Protein AF-A0A397JMV5-F1 (afdb_monomer_lite)

InterPro domains:
  IPR036008 Aconitase, iron-sulfur domain [SSF53732] (12-90)
  IPR050926 Aconitase/IPM Isomerase [PTHR43160] (11-91)

pLDDT: mean 72.92, std 14.6, range [30.92, 90.12]

Radius of gyration: 19.86 Å; chains: 1; bounding box: 43×35×52 Å

Foldseek 3Di:
DFQWDDPPPPDPDTDGFDDVVVLVVQVPDPPDDNVVSVVCPCDDDPDPPDDDPDGDDDDPVPDADWDADDPHRPDTDGPVCVVVVVVVVVVVPD

Secondary structure (DSSP, 8-state):
------TTSS-S-------HHHHHHHHHSTTS-GGGTGGGGGPPPPPTT---S------TTTPPPEEE-SS-TT-EEEHHHHHHHHHHHHTT--

Structure (mmCIF, N/CA/C/O backbone):
data_AF-A0A397JMV5-F1
#
_entry.id   AF-A0A397JMV5-F1
#
loop_
_atom_site.group_PDB
_atom_site.id
_atom_site.type_symbol
_atom_site.label_atom_id
_atom_site.label_alt_id
_atom_site.label_comp_id
_atom_site.label_asym_id
_atom_site.label_entity_id
_atom_site.label_seq_id
_atom_site.pdbx_PDB_ins_code
_atom_site.Cartn_x
_atom_site.Cartn_y
_atom_site.Cartn_z
_atom_site.occupancy
_atom_site.B_iso_or_equiv
_atom_site.auth_seq_id
_atom_site.auth_comp_id
_atom_site.auth_asym_id
_atom_site.auth_atom_id
_atom_site.pdbx_PDB_model_num
ATOM 1 N N . MET A 1 1 ? -0.595 -4.837 -12.600 1.00 30.92 1 MET A N 1
ATOM 2 C CA . MET A 1 1 ? -0.047 -5.910 -11.750 1.00 30.92 1 MET A CA 1
ATOM 3 C C . MET A 1 1 ? 1.127 -5.343 -10.966 1.00 30.92 1 MET A C 1
ATOM 5 O O . MET A 1 1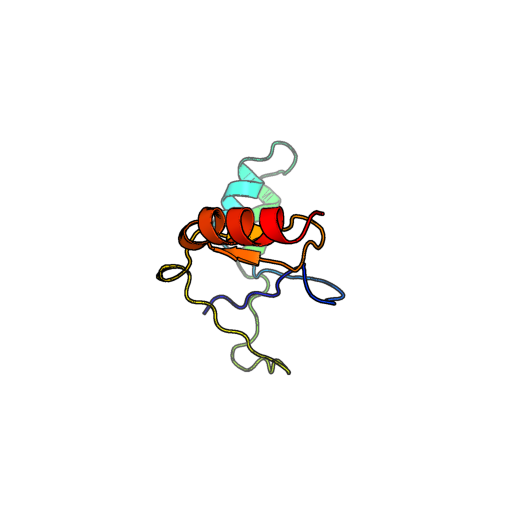 ? 2.249 -5.336 -11.457 1.00 30.92 1 MET A O 1
ATOM 9 N N . LEU A 1 2 ? 0.840 -4.736 -9.815 1.00 35.03 2 LEU A N 1
ATOM 10 C CA . LEU A 1 2 ? 1.864 -4.310 -8.865 1.00 35.03 2 LEU A CA 1
ATOM 11 C C . LEU A 1 2 ? 1.954 -5.432 -7.829 1.00 35.03 2 LEU A C 1
ATOM 13 O O . LEU A 1 2 ? 0.992 -5.663 -7.104 1.00 35.03 2 LEU A O 1
ATOM 17 N N . LEU A 1 3 ? 3.064 -6.165 -7.814 1.00 38.03 3 LEU A N 1
ATOM 18 C CA . LEU A 1 3 ? 3.338 -7.135 -6.761 1.00 38.03 3 LEU A CA 1
ATOM 19 C C . LEU A 1 3 ? 3.781 -6.342 -5.526 1.00 38.03 3 LEU A C 1
ATOM 21 O O . LEU A 1 3 ? 4.819 -5.682 -5.559 1.00 38.03 3 LEU A O 1
ATOM 25 N N . PHE A 1 4 ? 2.966 -6.349 -4.474 1.00 42.16 4 PHE A N 1
ATOM 26 C CA . PHE A 1 4 ? 3.291 -5.725 -3.194 1.00 42.16 4 PHE A CA 1
ATOM 27 C C . PHE A 1 4 ? 3.869 -6.784 -2.252 1.00 42.16 4 PHE A C 1
ATOM 29 O O . PHE A 1 4 ? 3.185 -7.746 -1.915 1.00 42.16 4 PHE A O 1
ATOM 36 N N . VAL A 1 5 ? 5.099 -6.584 -1.776 1.00 40.41 5 VAL A N 1
ATOM 37 C CA . VAL A 1 5 ? 5.601 -7.266 -0.574 1.00 40.41 5 VAL A CA 1
ATOM 38 C C . VAL A 1 5 ? 5.502 -6.260 0.570 1.00 40.41 5 VAL A C 1
ATOM 40 O O . VAL A 1 5 ? 6.228 -5.269 0.601 1.00 40.41 5 VAL A O 1
ATOM 43 N N . ILE A 1 6 ? 4.541 -6.449 1.472 1.00 42.78 6 ILE A N 1
ATOM 44 C CA . ILE A 1 6 ? 4.238 -5.501 2.555 1.00 42.78 6 ILE A CA 1
ATOM 45 C C . ILE A 1 6 ? 5.186 -5.739 3.739 1.00 42.78 6 ILE A C 1
ATOM 47 O O . ILE A 1 6 ? 5.231 -6.828 4.300 1.00 42.78 6 ILE A O 1
ATOM 51 N N . THR A 1 7 ? 5.901 -4.695 4.162 1.00 43.81 7 THR A N 1
ATOM 52 C CA . THR A 1 7 ? 6.948 -4.685 5.208 1.00 43.81 7 THR A CA 1
ATOM 53 C C . THR A 1 7 ? 6.431 -4.843 6.652 1.00 43.81 7 THR A C 1
ATOM 55 O O . THR A 1 7 ? 7.069 -4.369 7.586 1.00 43.81 7 THR A O 1
ATOM 58 N N . VAL A 1 8 ? 5.276 -5.472 6.884 1.00 50.66 8 VAL A N 1
ATOM 59 C CA . VAL A 1 8 ? 4.669 -5.525 8.236 1.00 50.66 8 VAL A CA 1
ATOM 60 C C . VAL A 1 8 ? 4.407 -6.944 8.742 1.00 50.66 8 VAL A C 1
ATOM 62 O O . VAL A 1 8 ? 4.298 -7.154 9.946 1.00 50.66 8 VAL A O 1
ATOM 65 N N . THR A 1 9 ? 4.414 -7.954 7.874 1.00 53.16 9 THR A N 1
ATOM 66 C CA . THR A 1 9 ? 4.140 -9.340 8.276 1.00 53.16 9 THR A CA 1
ATOM 67 C C . THR A 1 9 ? 5.332 -10.234 7.961 1.00 53.16 9 THR A C 1
ATOM 69 O O . THR A 1 9 ? 5.459 -10.687 6.833 1.00 53.16 9 THR A O 1
ATOM 72 N N . PHE A 1 10 ? 6.213 -10.475 8.940 1.00 57.56 10 PHE A N 1
ATOM 73 C CA . PHE A 1 10 ? 7.227 -11.549 8.919 1.00 57.56 10 PHE A CA 1
ATOM 74 C C . PHE A 1 10 ? 7.949 -11.774 7.566 1.00 57.56 10 PHE A C 1
ATOM 76 O O . PHE A 1 10 ? 8.175 -12.906 7.145 1.00 57.56 10 PHE A O 1
ATOM 83 N N . THR A 1 11 ? 8.337 -10.697 6.877 1.00 66.12 11 THR A N 1
ATOM 84 C CA . THR A 1 11 ? 9.151 -10.769 5.651 1.00 66.12 11 THR A CA 1
ATOM 85 C C . THR A 1 11 ? 10.606 -10.464 5.996 1.00 66.12 11 THR A C 1
ATOM 87 O O . THR A 1 11 ? 10.868 -9.544 6.772 1.00 66.12 11 THR A O 1
ATOM 90 N N . THR A 1 12 ? 11.557 -11.180 5.395 1.00 78.75 12 THR A N 1
ATOM 91 C CA . THR A 1 12 ? 12.993 -10.895 5.558 1.00 78.75 12 THR A CA 1
ATOM 92 C C . THR A 1 12 ? 13.417 -9.614 4.839 1.00 78.75 12 THR A C 1
ATOM 94 O O . THR A 1 12 ? 14.297 -8.903 5.318 1.00 78.75 12 THR A O 1
ATOM 97 N N . THR A 1 13 ? 12.796 -9.305 3.699 1.00 79.31 13 THR A N 1
ATOM 98 C CA . THR A 1 13 ? 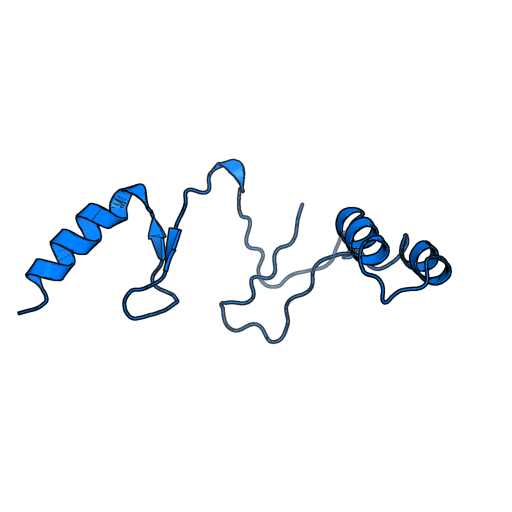13.008 -8.072 2.942 1.00 79.31 13 THR A CA 1
ATOM 99 C C . THR A 1 13 ? 11.819 -7.796 2.024 1.00 79.31 13 THR A C 1
ATOM 101 O O . THR A 1 13 ? 11.151 -8.723 1.566 1.00 79.31 13 THR A O 1
ATOM 104 N N . SER A 1 14 ? 11.584 -6.521 1.722 1.00 78.94 14 SER A N 1
ATOM 105 C CA . SER A 1 14 ? 10.586 -6.078 0.750 1.00 78.94 14 SER A CA 1
ATOM 106 C C . SER A 1 14 ? 11.290 -5.376 -0.404 1.00 78.94 14 SER A C 1
ATOM 108 O O . SER A 1 14 ? 12.179 -4.549 -0.192 1.00 78.94 14 SER A O 1
ATOM 110 N N . LEU A 1 15 ? 10.900 -5.723 -1.629 1.00 82.25 15 LEU A N 1
ATOM 111 C CA . LEU A 1 15 ? 11.449 -5.156 -2.853 1.00 82.25 15 LEU A CA 1
ATOM 112 C C . LEU A 1 15 ? 10.315 -4.643 -3.733 1.00 82.25 15 LEU A C 1
ATOM 114 O O . LEU A 1 15 ? 9.291 -5.304 -3.901 1.00 82.25 15 LEU A O 1
ATOM 118 N N . PHE A 1 16 ? 10.544 -3.478 -4.332 1.00 83.06 16 PHE A N 1
ATOM 119 C CA . PHE A 1 16 ? 9.665 -2.892 -5.334 1.00 83.06 16 PHE A CA 1
ATOM 120 C C . PHE A 1 16 ? 10.397 -2.862 -6.680 1.00 83.06 16 PHE A C 1
ATOM 122 O O . PHE A 1 16 ? 11.578 -2.501 -6.712 1.00 83.06 16 PHE A O 1
ATOM 129 N N . PRO A 1 17 ? 9.733 -3.235 -7.791 1.00 81.81 17 PRO A N 1
ATOM 130 C CA . PRO A 1 17 ? 10.334 -3.126 -9.113 1.00 81.81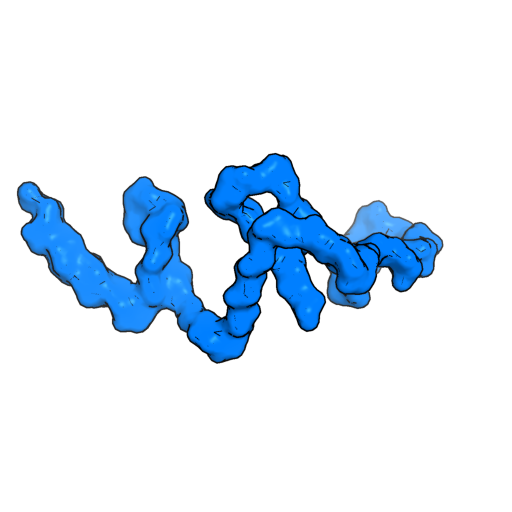 17 PRO A CA 1
ATOM 131 C C . PRO A 1 17 ? 10.649 -1.662 -9.422 1.00 81.81 17 PRO A C 1
ATOM 133 O O . PRO A 1 17 ? 9.933 -0.754 -8.989 1.00 81.81 17 PRO A O 1
ATOM 136 N N . PHE A 1 18 ? 11.706 -1.428 -10.195 1.00 80.62 18 PHE A N 1
ATOM 137 C CA . PHE A 1 18 ? 12.091 -0.071 -10.562 1.00 80.62 18 PHE A CA 1
ATOM 138 C C . PHE A 1 18 ? 11.002 0.586 -11.424 1.00 80.62 18 PHE A C 1
ATOM 140 O O . PHE A 1 18 ? 10.523 0.002 -12.398 1.00 80.62 18 PHE A O 1
ATOM 147 N N . THR A 1 19 ? 10.600 1.810 -11.070 1.00 81.94 19 THR A N 1
ATOM 148 C CA . THR A 1 19 ? 9.570 2.574 -11.794 1.00 81.94 19 THR A CA 1
ATOM 149 C C . THR A 1 19 ? 10.079 3.959 -12.208 1.00 81.94 19 THR A C 1
ATOM 151 O O . THR A 1 19 ? 10.975 4.504 -11.558 1.00 81.94 19 THR A O 1
ATOM 154 N N . PRO A 1 20 ? 9.485 4.596 -13.239 1.00 82.81 20 PRO A N 1
ATOM 155 C CA . PRO A 1 20 ? 9.837 5.967 -13.622 1.00 82.81 20 PRO A CA 1
ATOM 156 C C . PRO A 1 20 ? 9.712 6.986 -12.477 1.00 82.81 20 PRO A C 1
ATOM 158 O O . PRO A 1 20 ? 10.483 7.938 -12.412 1.00 82.81 20 PRO A O 1
ATOM 161 N N . SER A 1 21 ? 8.797 6.770 -11.526 1.00 83.56 21 SER A N 1
ATOM 162 C CA . SER A 1 21 ? 8.672 7.618 -10.333 1.00 83.56 21 SER A CA 1
ATOM 163 C C . SER A 1 21 ? 9.921 7.569 -9.448 1.00 83.56 21 SER A C 1
ATOM 165 O O . SER A 1 21 ? 10.336 8.600 -8.923 1.00 83.56 21 SER A O 1
ATOM 167 N N . MET A 1 22 ? 10.568 6.402 -9.331 1.00 83.75 22 MET A N 1
ATOM 168 C CA . MET A 1 22 ? 11.847 6.269 -8.622 1.00 83.75 22 MET A CA 1
ATOM 169 C C . MET A 1 22 ? 12.966 7.008 -9.361 1.00 83.75 22 MET A C 1
ATOM 171 O O . MET A 1 22 ? 13.772 7.675 -8.724 1.00 83.75 22 MET A O 1
ATOM 175 N N . HIS A 1 23 ? 12.985 6.969 -10.697 1.00 80.44 23 HIS A N 1
ATOM 176 C CA . HIS A 1 23 ? 13.921 7.757 -11.507 1.00 80.44 23 HIS A CA 1
ATOM 177 C C . HIS A 1 23 ? 13.769 9.268 -11.253 1.00 80.44 23 HIS A C 1
ATOM 179 O O . HIS A 1 23 ? 14.758 9.955 -10.995 1.00 80.44 23 HIS A O 1
ATOM 185 N N . SER A 1 24 ? 12.536 9.789 -11.265 1.00 83.50 24 SER A N 1
ATOM 186 C CA . SER A 1 24 ? 12.259 11.195 -10.934 1.00 83.50 24 SER A CA 1
ATOM 187 C C . SER A 1 24 ? 12.699 11.559 -9.513 1.00 83.50 24 SER A C 1
ATOM 189 O O . SER A 1 24 ? 13.306 12.611 -9.316 1.00 83.50 24 SER A O 1
ATOM 191 N N . TYR A 1 25 ? 12.455 10.679 -8.536 1.00 85.19 25 TYR A N 1
ATOM 192 C CA . TYR A 1 25 ? 12.910 10.866 -7.156 1.00 85.19 25 TYR A CA 1
ATOM 193 C C . TYR A 1 25 ? 14.444 10.944 -7.058 1.00 85.19 25 TYR A C 1
ATOM 195 O O . TYR A 1 25 ? 14.982 11.856 -6.423 1.00 85.19 25 TYR A O 1
ATOM 203 N N . LEU A 1 26 ? 15.159 10.046 -7.743 1.00 81.81 26 LEU A N 1
ATOM 204 C CA . LEU A 1 26 ? 16.626 10.013 -7.749 1.00 81.81 26 LEU A CA 1
ATOM 205 C C . LEU A 1 26 ? 17.235 11.284 -8.359 1.00 81.81 26 LEU A C 1
ATOM 207 O O . LEU A 1 26 ? 18.192 11.807 -7.800 1.00 81.81 26 LEU A O 1
ATOM 211 N N . ILE A 1 27 ? 16.657 11.819 -9.442 1.00 81.50 27 ILE A N 1
ATOM 212 C CA . ILE A 1 27 ? 17.095 13.096 -10.041 1.00 81.50 27 ILE A CA 1
ATOM 213 C C . ILE A 1 27 ? 16.852 14.275 -9.094 1.00 81.50 27 ILE A C 1
ATOM 215 O O . ILE A 1 27 ? 17.665 15.193 -9.030 1.00 81.50 27 ILE A O 1
ATOM 219 N N . SER A 1 28 ? 15.735 14.266 -8.362 1.00 83.06 28 SER A N 1
ATOM 220 C CA . SER A 1 28 ? 15.399 15.352 -7.431 1.00 83.06 28 SER A CA 1
ATOM 221 C C . SER A 1 28 ? 16.275 15.383 -6.173 1.00 83.06 28 SER A C 1
ATOM 223 O O . SER A 1 28 ? 16.289 16.385 -5.459 1.00 83.06 28 SER A O 1
ATOM 225 N N . THR A 1 29 ? 17.014 14.304 -5.895 1.00 81.88 29 THR A N 1
ATOM 226 C CA . THR A 1 29 ? 17.857 14.192 -4.705 1.00 81.88 29 THR A CA 1
ATOM 227 C C . THR A 1 29 ? 19.285 14.658 -5.033 1.00 81.88 29 THR A C 1
ATOM 229 O O . THR A 1 29 ? 19.918 14.092 -5.923 1.00 81.88 29 THR A O 1
ATOM 232 N N . PRO A 1 30 ? 19.856 15.634 -4.302 1.00 69.00 30 PRO A N 1
ATOM 233 C CA . PRO A 1 30 ? 21.113 16.308 -4.665 1.00 69.00 30 PRO A CA 1
ATOM 234 C C . PRO A 1 30 ? 22.379 15.431 -4.607 1.00 69.00 30 PRO A C 1
ATOM 236 O O . PRO A 1 30 ? 23.473 15.911 -4.891 1.00 69.00 30 PRO A O 1
ATOM 239 N N . CYS A 1 31 ? 22.259 14.158 -4.229 1.00 66.38 31 CYS A N 1
ATOM 240 C CA . CYS A 1 31 ? 23.387 13.258 -3.988 1.00 66.38 31 CYS A CA 1
ATOM 241 C C . CYS A 1 31 ? 23.758 12.370 -5.190 1.00 66.38 31 CYS A C 1
ATOM 243 O O . CYS A 1 31 ? 24.712 11.602 -5.086 1.00 66.38 31 CYS A O 1
ATOM 245 N N . LEU A 1 32 ? 23.030 12.435 -6.311 1.00 62.09 32 LEU A N 1
ATOM 246 C CA . LEU A 1 32 ? 23.223 11.536 -7.455 1.00 62.09 32 LEU A CA 1
ATOM 247 C C . LEU A 1 32 ? 23.572 12.301 -8.733 1.00 62.09 32 LEU A C 1
ATOM 249 O O . LEU A 1 32 ? 22.849 13.196 -9.163 1.00 62.09 32 LEU A O 1
ATOM 253 N N . SER A 1 33 ? 24.675 11.912 -9.379 1.00 65.50 33 SER A N 1
ATOM 254 C CA . SER A 1 33 ? 25.024 12.429 -10.702 1.00 65.50 33 SER A CA 1
ATOM 255 C C . SER A 1 33 ? 24.062 11.860 -11.762 1.00 65.50 33 SER A C 1
ATOM 257 O O . SER A 1 33 ? 23.930 10.634 -11.852 1.00 65.50 33 SER A O 1
ATOM 259 N N . PRO A 1 34 ? 23.446 12.695 -12.618 1.00 62.81 34 PRO A N 1
ATOM 260 C CA . PRO A 1 34 ? 22.413 12.266 -13.568 1.00 62.81 34 PRO A CA 1
ATOM 261 C C . PRO A 1 34 ? 22.893 11.252 -14.622 1.00 62.81 34 PRO A C 1
ATOM 263 O O . PRO A 1 34 ? 22.077 10.561 -15.227 1.00 62.81 34 PRO A O 1
ATOM 266 N N . SER A 1 35 ? 24.205 11.112 -14.825 1.00 62.56 35 SER A N 1
ATOM 267 C CA . SER A 1 35 ? 24.804 10.194 -15.802 1.00 62.56 35 SER A CA 1
ATOM 268 C C . SER A 1 35 ? 24.640 8.707 -15.463 1.00 62.56 35 SER A C 1
ATOM 270 O O . SER A 1 35 ? 24.606 7.888 -16.375 1.00 62.56 35 SER A O 1
ATOM 272 N N . GLY A 1 36 ? 24.516 8.340 -14.182 1.00 60.59 36 GLY A N 1
ATOM 273 C CA . GLY A 1 36 ? 24.366 6.939 -13.759 1.00 60.59 36 GLY A CA 1
ATOM 274 C C . GLY A 1 36 ? 22.930 6.414 -13.827 1.00 60.59 36 GLY A C 1
ATOM 275 O O . GLY A 1 36 ? 22.711 5.208 -13.818 1.00 60.59 36 GLY A O 1
ATOM 276 N N . ILE A 1 37 ? 21.944 7.311 -13.907 1.00 62.19 37 ILE A N 1
ATOM 277 C CA . ILE A 1 37 ? 20.523 6.981 -13.748 1.00 62.19 37 ILE A CA 1
ATOM 278 C C . ILE A 1 37 ? 19.934 6.363 -15.035 1.00 62.19 37 ILE A C 1
ATOM 280 O O . ILE A 1 37 ? 19.091 5.468 -14.959 1.00 62.19 37 ILE A O 1
ATOM 284 N N . SER A 1 38 ? 20.413 6.767 -16.219 1.00 59.66 38 SER A N 1
ATOM 285 C CA . SER A 1 38 ? 19.927 6.258 -17.517 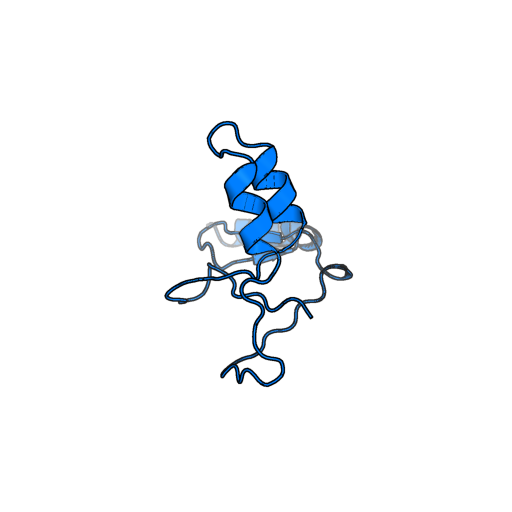1.00 59.66 38 SER A CA 1
ATOM 286 C C . SER A 1 38 ? 20.201 4.763 -17.732 1.00 59.66 38 SER A C 1
ATOM 288 O O . SER A 1 38 ? 19.448 4.087 -18.440 1.00 59.66 38 SER A O 1
ATOM 290 N N . LEU A 1 39 ? 21.234 4.229 -17.070 1.00 59.41 39 LEU A N 1
ATOM 291 C CA . LEU A 1 39 ? 21.608 2.817 -17.122 1.00 59.41 39 LEU A CA 1
ATOM 292 C C . LEU A 1 39 ? 20.540 1.915 -16.491 1.00 59.41 39 LEU A C 1
ATOM 294 O O . LEU A 1 39 ? 20.393 0.773 -16.911 1.00 59.41 39 LEU A O 1
ATOM 298 N N . TYR A 1 40 ? 19.743 2.430 -15.550 1.00 59.81 40 TYR A N 1
ATOM 299 C CA . TYR A 1 40 ? 18.752 1.649 -14.803 1.00 59.81 40 TYR A CA 1
ATOM 300 C C . TYR A 1 40 ? 17.408 1.464 -15.520 1.00 59.81 40 TYR A C 1
ATOM 302 O O . TYR A 1 40 ? 16.557 0.734 -15.020 1.00 59.81 40 TYR A O 1
ATOM 310 N N . SER A 1 41 ? 17.205 2.061 -16.703 1.00 56.81 41 SER A N 1
ATOM 311 C CA . SER A 1 41 ? 15.920 1.965 -17.424 1.00 56.81 41 SER A CA 1
ATOM 312 C C . SER A 1 41 ? 15.537 0.537 -17.850 1.00 56.81 41 SER A C 1
ATOM 314 O O . SER A 1 41 ? 14.371 0.280 -18.137 1.00 56.81 41 SER A O 1
ATOM 316 N N . SER A 1 42 ? 16.500 -0.392 -17.851 1.00 61.31 42 SER A N 1
ATOM 317 C CA . SER A 1 42 ? 16.327 -1.808 -18.206 1.00 61.31 42 SER A CA 1
ATOM 318 C C . SER A 1 42 ? 16.368 -2.782 -17.012 1.00 61.31 42 SER A C 1
ATOM 320 O O . SER A 1 42 ? 16.250 -3.988 -17.214 1.00 61.31 42 SER A O 1
ATOM 322 N N . TYR A 1 43 ? 16.511 -2.293 -15.773 1.00 63.44 43 TYR A N 1
ATOM 323 C CA . TYR A 1 43 ? 16.743 -3.116 -14.574 1.00 63.44 43 TYR A CA 1
ATOM 324 C C . TYR A 1 43 ? 15.492 -3.288 -13.687 1.00 63.44 43 TYR A C 1
ATOM 326 O O . TYR A 1 43 ? 14.518 -2.545 -13.792 1.00 63.44 43 TYR A O 1
ATOM 334 N N . PRO A 1 44 ? 15.555 -4.239 -12.741 1.00 60.56 44 PRO A N 1
ATOM 335 C CA . PRO A 1 44 ? 14.911 -5.541 -12.815 1.00 60.56 44 PRO A CA 1
ATOM 336 C C . PRO A 1 44 ? 13.387 -5.454 -12.634 1.00 60.56 44 PRO A C 1
ATOM 338 O O . PRO A 1 44 ? 12.868 -4.933 -11.642 1.00 60.56 44 PRO A O 1
ATOM 341 N N . LYS A 1 45 ? 12.662 -6.039 -13.583 1.00 64.75 45 LYS A N 1
ATOM 342 C CA . LYS A 1 45 ? 11.250 -6.383 -13.422 1.00 64.75 45 LYS A CA 1
ATOM 343 C C . LYS A 1 45 ? 11.180 -7.865 -13.061 1.00 64.75 45 LYS A C 1
ATOM 345 O O . LYS A 1 45 ? 12.018 -8.630 -13.524 1.00 64.75 45 LYS A O 1
ATOM 350 N N . ALA A 1 46 ? 10.210 -8.260 -12.241 1.00 70.00 46 ALA A N 1
ATOM 351 C CA . ALA A 1 46 ? 9.947 -9.679 -12.028 1.00 70.00 46 ALA A CA 1
ATOM 352 C C . ALA A 1 46 ? 9.691 -10.363 -13.382 1.00 70.00 46 ALA A C 1
ATOM 354 O O . ALA A 1 46 ? 9.003 -9.788 -14.237 1.00 70.00 46 ALA A O 1
ATOM 355 N N . ASP A 1 47 ? 10.249 -11.560 -13.565 1.00 76.44 47 ASP A N 1
ATOM 356 C CA . ASP A 1 47 ? 9.978 -12.378 -14.744 1.00 76.44 47 ASP A CA 1
ATOM 357 C C . ASP A 1 47 ? 8.474 -12.641 -14.860 1.00 76.44 47 ASP A C 1
ATOM 359 O O . ASP A 1 47 ? 7.769 -12.749 -13.853 1.00 76.44 47 ASP A O 1
ATOM 363 N N . ALA A 1 48 ? 7.975 -12.749 -16.093 1.00 70.88 48 ALA A N 1
ATOM 364 C CA . ALA A 1 48 ? 6.545 -12.935 -16.345 1.00 70.88 48 ALA A CA 1
ATOM 365 C C . ALA A 1 48 ? 5.976 -14.195 -15.661 1.00 70.88 48 ALA A C 1
ATOM 367 O O . ALA A 1 48 ? 4.826 -14.177 -15.232 1.00 70.88 48 ALA A O 1
ATOM 368 N N . ASP A 1 49 ? 6.804 -15.233 -15.500 1.00 69.88 49 ASP A N 1
ATOM 369 C CA . ASP A 1 49 ? 6.445 -16.524 -14.898 1.00 69.88 49 ASP A CA 1
ATOM 370 C C . ASP A 1 49 ? 7.048 -16.726 -13.496 1.00 69.88 49 ASP A C 1
ATOM 372 O O . ASP A 1 49 ? 7.182 -17.860 -13.021 1.00 69.88 49 ASP A O 1
ATOM 376 N N . ALA A 1 50 ? 7.451 -15.643 -12.823 1.00 75.12 50 ALA A N 1
ATOM 377 C CA . ALA A 1 50 ? 7.974 -15.726 -11.466 1.00 75.12 50 ALA A CA 1
ATOM 378 C C . ALA A 1 50 ? 6.913 -16.327 -10.527 1.00 75.12 50 ALA A C 1
ATOM 380 O O . ALA A 1 50 ? 5.851 -15.747 -10.295 1.00 75.12 50 ALA A O 1
ATOM 381 N N . LYS A 1 51 ? 7.202 -17.513 -9.985 1.00 75.25 51 LYS A N 1
ATOM 382 C CA . LYS A 1 51 ? 6.310 -18.204 -9.052 1.00 75.25 51 LYS A CA 1
ATOM 383 C C . LYS A 1 51 ? 6.485 -17.621 -7.655 1.00 75.25 51 LYS A C 1
ATOM 385 O O . LYS A 1 51 ? 7.553 -17.745 -7.065 1.00 75.25 51 LYS A O 1
ATOM 390 N N . CYS A 1 52 ? 5.428 -17.013 -7.128 1.00 77.75 52 CYS A N 1
ATOM 391 C CA . CYS A 1 52 ? 5.334 -16.647 -5.720 1.00 77.75 52 CYS A CA 1
ATOM 392 C C . CYS A 1 52 ? 4.589 -17.749 -4.962 1.00 77.75 52 CYS A C 1
ATOM 394 O O . CYS A 1 52 ? 3.542 -18.201 -5.422 1.00 77.75 52 CYS A O 1
ATOM 396 N N . ASP A 1 53 ? 5.095 -18.146 -3.793 1.00 82.88 53 ASP A N 1
ATOM 397 C CA . ASP A 1 53 ? 4.431 -19.137 -2.933 1.00 82.88 53 ASP A CA 1
ATOM 398 C C . ASP A 1 53 ? 3.063 -18.645 -2.438 1.00 82.88 53 ASP A C 1
ATOM 400 O O . ASP A 1 53 ? 2.118 -19.420 -2.297 1.00 82.88 53 ASP A O 1
ATOM 404 N N . GLN A 1 54 ? 2.949 -17.335 -2.213 1.00 78.94 54 GLN A N 1
ATOM 405 C CA . GLN A 1 54 ? 1.711 -16.665 -1.848 1.00 78.94 54 GLN A CA 1
ATOM 406 C C . GLN A 1 54 ? 1.558 -15.378 -2.660 1.00 78.94 54 GLN A C 1
ATOM 408 O O . GLN A 1 54 ? 2.474 -14.557 -2.724 1.00 78.94 54 GLN A O 1
ATOM 413 N N . VAL A 1 55 ? 0.380 -15.193 -3.255 1.00 81.62 55 VAL A N 1
ATOM 414 C CA . VAL A 1 55 ? 0.001 -13.963 -3.957 1.00 81.62 55 VAL A CA 1
ATOM 415 C C . VAL A 1 55 ? -1.139 -13.311 -3.189 1.00 81.62 55 VAL A C 1
ATOM 417 O O . VAL A 1 55 ? -2.165 -13.940 -2.936 1.00 81.62 55 VAL A O 1
ATOM 420 N N . ILE A 1 56 ? -0.943 -12.052 -2.804 1.00 82.44 56 ILE A N 1
ATOM 421 C CA . ILE A 1 56 ? -1.957 -11.219 -2.158 1.00 82.44 56 ILE A CA 1
ATOM 422 C C . ILE A 1 56 ? -2.273 -10.081 -3.128 1.00 82.44 56 ILE A C 1
ATOM 424 O O . ILE A 1 56 ? -1.378 -9.324 -3.505 1.00 82.44 56 ILE A O 1
ATOM 428 N N . GLU A 1 57 ? -3.532 -9.973 -3.544 1.00 84.06 57 GLU A N 1
ATOM 429 C CA . GLU A 1 57 ? -4.004 -8.913 -4.435 1.00 84.06 57 GLU A CA 1
ATOM 430 C C . GLU A 1 57 ? -4.802 -7.879 -3.641 1.00 84.06 57 GLU A C 1
ATOM 432 O O . GLU A 1 57 ? -5.662 -8.223 -2.831 1.00 84.06 57 GLU A O 1
ATOM 437 N N . ILE A 1 58 ? -4.479 -6.603 -3.849 1.00 83.44 58 ILE A N 1
ATOM 438 C CA . ILE A 1 58 ? -5.075 -5.486 -3.118 1.00 83.44 58 ILE A CA 1
ATOM 439 C C . ILE A 1 58 ? -5.534 -4.432 -4.121 1.00 83.44 58 ILE A C 1
ATOM 441 O O . ILE A 1 58 ? -4.730 -3.878 -4.875 1.00 83.44 58 ILE A O 1
ATOM 445 N N . THR A 1 59 ? -6.825 -4.111 -4.088 1.00 88.38 59 THR A N 1
ATOM 446 C CA . THR A 1 59 ? -7.428 -3.080 -4.937 1.00 88.38 59 THR A CA 1
ATOM 447 C C . THR A 1 59 ? -7.336 -1.716 -4.266 1.00 88.38 59 THR A C 1
ATOM 449 O O . THR A 1 59 ? -8.107 -1.402 -3.364 1.00 88.38 59 THR A O 1
ATOM 452 N N . LEU A 1 60 ? -6.425 -0.859 -4.737 1.00 86.56 60 LEU A N 1
ATOM 453 C CA . LEU A 1 60 ? -6.186 0.462 -4.131 1.00 86.56 60 LEU A CA 1
ATOM 454 C C . LEU A 1 60 ? -7.406 1.400 -4.158 1.00 86.56 60 LEU A C 1
ATOM 456 O O . LEU A 1 60 ? -7.492 2.303 -3.334 1.00 86.56 60 LEU A O 1
ATOM 460 N N . SER A 1 61 ? -8.345 1.199 -5.084 1.00 89.25 61 SER A N 1
ATOM 461 C CA . SER A 1 61 ? -9.556 2.023 -5.207 1.00 89.25 61 SER A CA 1
ATOM 462 C C . SER A 1 61 ? -10.625 1.719 -4.157 1.00 89.25 61 SER A C 1
ATOM 464 O O . SER A 1 61 ? -11.490 2.555 -3.918 1.00 89.25 61 SER A O 1
ATOM 466 N N . GLU A 1 62 ? -10.579 0.538 -3.544 1.00 87.56 62 GLU A N 1
ATOM 467 C CA . GLU A 1 62 ? -11.546 0.095 -2.532 1.00 87.56 62 GLU A CA 1
ATOM 468 C C . GLU A 1 62 ? -11.028 0.318 -1.105 1.00 87.56 62 GLU A C 1
ATOM 470 O O . GLU A 1 62 ? -11.760 0.115 -0.136 1.00 87.56 62 GLU A O 1
ATOM 475 N N . LEU A 1 63 ? -9.766 0.739 -0.957 1.00 87.50 63 LEU A N 1
ATOM 476 C CA . LEU A 1 63 ? -9.186 1.020 0.347 1.00 87.50 63 LEU A CA 1
ATOM 477 C C . LEU A 1 63 ? -9.826 2.255 0.983 1.00 87.50 63 LEU A C 1
ATOM 479 O O . LEU A 1 63 ? -9.789 3.360 0.442 1.00 87.50 63 LEU A O 1
ATOM 483 N N . GLU A 1 64 ? -10.332 2.073 2.199 1.00 88.81 64 GLU A N 1
ATOM 484 C CA . GLU A 1 64 ? -10.602 3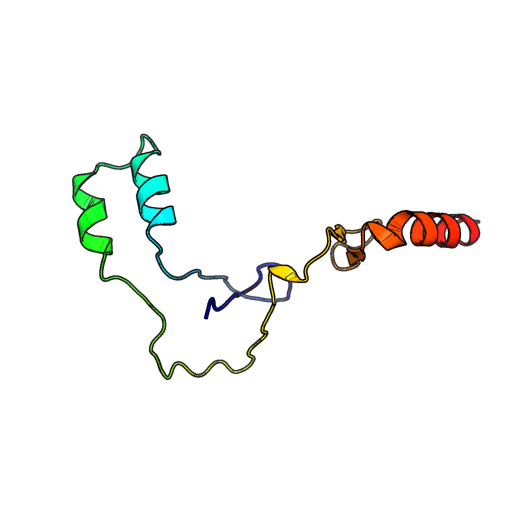.174 3.116 1.00 88.81 64 GLU A CA 1
ATOM 485 C C . GLU A 1 64 ? -9.377 3.481 3.988 1.00 88.81 64 GLU A C 1
ATOM 487 O O . GLU A 1 64 ? -8.413 2.720 4.045 1.00 88.81 64 GLU A O 1
ATOM 492 N N . HIS A 1 65 ? -9.399 4.620 4.678 1.00 87.94 65 HIS A N 1
ATOM 493 C CA . HIS A 1 65 ? -8.340 4.969 5.620 1.00 87.94 65 HIS A CA 1
ATOM 494 C C . HIS A 1 65 ? -8.408 4.048 6.845 1.00 87.94 65 HIS A C 1
ATOM 496 O O . HIS A 1 65 ? -9.479 3.885 7.431 1.00 87.94 65 HIS A O 1
ATOM 502 N N . TYR A 1 66 ? -7.271 3.494 7.264 1.00 88.62 66 TYR A N 1
ATOM 503 C CA . TYR A 1 66 ? -7.155 2.659 8.462 1.00 88.62 66 TYR A CA 1
ATOM 504 C C . TYR A 1 66 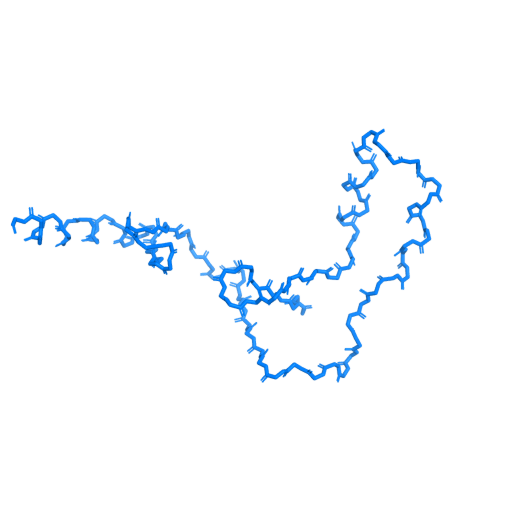? -6.311 3.349 9.534 1.00 88.62 66 TYR A C 1
ATOM 506 O O . TYR A 1 66 ? -5.333 4.033 9.237 1.00 88.62 66 TYR A O 1
ATOM 514 N N . ILE A 1 67 ? -6.696 3.151 10.793 1.00 87.06 67 ILE A N 1
ATOM 515 C CA . ILE A 1 67 ? -5.933 3.544 11.976 1.00 87.06 67 ILE A CA 1
ATOM 516 C C . ILE A 1 67 ? -5.390 2.271 12.623 1.00 87.06 67 ILE A C 1
ATOM 518 O O . ILE A 1 67 ? -6.154 1.352 12.923 1.00 87.06 67 ILE A O 1
ATOM 522 N N . HIS A 1 68 ? -4.079 2.238 12.852 1.00 84.81 68 HIS A N 1
ATOM 523 C CA . HIS A 1 68 ? -3.404 1.152 13.559 1.00 84.81 68 HIS A CA 1
ATOM 524 C C . HIS A 1 68 ? -3.380 1.406 15.069 1.00 84.81 68 HIS A C 1
ATOM 526 O O . HIS A 1 68 ? -3.202 2.543 15.513 1.00 84.81 68 HIS A O 1
ATOM 532 N N . GLY A 1 69 ? -3.510 0.344 15.861 1.00 80.00 69 GLY A N 1
ATOM 533 C CA . GLY A 1 69 ? -3.488 0.406 17.321 1.00 80.00 69 GLY A CA 1
ATOM 534 C C . GLY A 1 69 ? -4.880 0.255 17.948 1.00 80.00 69 GLY A C 1
ATOM 535 O O . GLY A 1 69 ? -5.818 -0.192 17.290 1.00 80.00 69 GLY A O 1
ATOM 536 N N . PRO A 1 70 ? -5.050 0.581 19.243 1.00 76.81 70 PRO A N 1
ATOM 537 C CA . PRO A 1 70 ? -4.154 1.395 20.078 1.00 76.81 70 PRO A CA 1
ATOM 538 C C . PRO A 1 70 ? -3.021 0.654 20.807 1.00 76.81 70 PRO A C 1
ATOM 540 O O . PRO A 1 70 ? -2.108 1.315 21.286 1.00 76.81 70 PRO A O 1
ATOM 543 N N . PHE A 1 71 ? -3.046 -0.681 20.897 1.00 75.38 71 PHE A N 1
ATOM 544 C CA . PHE A 1 71 ? -2.048 -1.445 21.675 1.00 75.38 71 PHE A CA 1
ATOM 545 C C . PHE A 1 71 ? -1.157 -2.360 20.833 1.00 75.38 71 PHE A C 1
ATOM 547 O O . PHE A 1 71 ? -0.030 -2.650 21.222 1.00 75.38 71 PHE A O 1
ATOM 554 N N . THR A 1 72 ? -1.644 -2.811 19.678 1.00 75.69 72 THR A N 1
ATOM 555 C CA . THR A 1 72 ? -0.894 -3.657 18.749 1.00 75.69 72 THR A CA 1
ATOM 556 C C . THR A 1 72 ? -0.906 -3.026 17.366 1.00 75.69 72 THR A C 1
ATOM 558 O O . THR A 1 72 ? -1.946 -2.588 16.881 1.00 75.69 72 THR A O 1
ATOM 561 N N . PHE A 1 73 ? 0.261 -2.983 16.726 1.00 74.50 73 PHE A N 1
ATOM 562 C CA . PHE A 1 73 ? 0.426 -2.397 15.393 1.00 74.50 73 PHE A CA 1
ATOM 563 C C . PHE A 1 73 ? -0.373 -3.145 14.308 1.00 74.50 73 PHE A C 1
ATOM 565 O O . PHE A 1 73 ? -0.783 -2.555 13.313 1.00 74.50 73 PHE A O 1
ATOM 572 N N . ASP A 1 74 ? -0.656 -4.426 14.546 1.00 77.50 74 ASP A N 1
ATOM 573 C CA . ASP A 1 74 ? -1.440 -5.288 13.657 1.00 77.50 74 ASP A CA 1
ATOM 574 C C . ASP A 1 74 ? -2.956 -5.013 13.721 1.00 77.50 74 ASP A C 1
ATOM 576 O O . ASP A 1 74 ? -3.705 -5.294 12.784 1.00 77.50 74 ASP A O 1
ATOM 580 N N . LEU A 1 75 ? -3.444 -4.403 14.808 1.00 80.62 75 LEU A N 1
ATOM 581 C CA . LEU A 1 75 ? -4.862 -4.085 14.924 1.00 80.62 75 LEU A CA 1
ATOM 582 C C . LEU A 1 75 ? -5.193 -2.864 14.064 1.00 80.62 75 LEU A C 1
ATOM 584 O O . LEU A 1 75 ? -4.937 -1.727 14.454 1.00 80.62 75 LEU A O 1
ATOM 588 N N . SER A 1 76 ? -5.785 -3.117 12.902 1.00 83.44 76 SER A N 1
ATOM 589 C CA . SER A 1 76 ? -6.167 -2.088 11.936 1.00 83.44 76 SER A CA 1
ATOM 590 C C . SER A 1 76 ? -7.674 -1.862 11.983 1.00 83.44 76 SER A C 1
ATOM 592 O O . SER A 1 76 ? -8.460 -2.765 11.701 1.00 83.44 76 SER A O 1
ATOM 594 N N . THR A 1 77 ? -8.094 -0.648 12.335 1.00 83.62 77 THR A N 1
ATOM 595 C CA . THR A 1 77 ? -9.508 -0.256 12.364 1.00 83.62 77 THR A CA 1
ATOM 596 C C . THR A 1 77 ? -9.782 0.747 11.256 1.00 83.62 77 THR A C 1
ATOM 598 O O . THR A 1 77 ? -9.143 1.794 11.191 1.00 83.62 77 THR A O 1
ATOM 601 N N . SER A 1 78 ? -10.757 0.451 10.398 1.00 90.12 78 SER A N 1
ATOM 602 C CA . SER A 1 78 ? -11.258 1.403 9.406 1.00 90.12 78 SER A CA 1
ATOM 603 C C . SER A 1 78 ? -11.704 2.700 10.077 1.00 90.12 78 SER A C 1
ATOM 605 O O . SER A 1 78 ? -12.451 2.643 11.062 1.00 90.12 78 SER A O 1
ATOM 607 N N . LEU A 1 79 ? -11.337 3.850 9.516 1.00 87.00 79 LEU A N 1
ATOM 608 C CA . LEU A 1 79 ? -11.689 5.169 10.043 1.00 87.00 79 LEU A CA 1
ATOM 609 C C . LEU A 1 79 ? -13.202 5.299 10.270 1.00 87.00 79 LEU A C 1
ATOM 611 O O . LEU A 1 79 ? -13.633 5.771 11.320 1.00 87.00 79 LEU A O 1
ATOM 615 N N . SER A 1 80 ? -14.002 4.770 9.342 1.00 88.94 80 SER A N 1
ATOM 616 C CA . SER A 1 80 ? -15.469 4.753 9.396 1.00 88.94 80 SER A CA 1
ATOM 617 C C . SER A 1 80 ? -16.032 4.085 10.659 1.00 88.94 80 SER A C 1
ATOM 619 O O . SER A 1 80 ? -17.064 4.502 11.175 1.00 88.94 80 SER A O 1
ATOM 621 N N . LYS A 1 81 ? -15.344 3.066 11.191 1.00 86.19 81 LYS A N 1
ATOM 622 C CA . LYS A 1 81 ? -15.770 2.281 12.369 1.00 86.19 81 LYS A CA 1
ATOM 623 C C . LYS A 1 81 ? -14.974 2.624 13.628 1.00 86.19 81 LYS A C 1
ATOM 625 O O . LYS A 1 81 ? -15.213 2.044 14.687 1.00 86.19 81 LYS A O 1
ATOM 630 N N . PHE A 1 82 ? -14.025 3.554 13.531 1.00 86.12 82 PHE A N 1
ATOM 631 C CA . PHE A 1 82 ? -13.113 3.878 14.623 1.00 86.12 82 PHE A CA 1
ATOM 632 C C . PHE A 1 82 ? -13.849 4.447 15.840 1.00 86.12 82 PHE A C 1
ATOM 634 O O . PHE A 1 82 ? -13.582 4.051 16.972 1.00 86.12 82 PHE A O 1
ATOM 641 N N . LEU A 1 83 ? -14.829 5.326 15.619 1.00 84.44 83 LEU A N 1
ATOM 642 C CA . LEU A 1 83 ? -15.598 5.946 16.699 1.00 84.44 83 LEU A CA 1
ATOM 643 C C . LEU A 1 83 ? -16.389 4.900 17.506 1.00 84.44 83 LEU A C 1
ATOM 645 O O . LEU A 1 83 ? -16.373 4.920 18.740 1.00 84.44 83 LEU A O 1
ATOM 649 N N . ASP A 1 84 ? -17.024 3.950 16.821 1.00 86.50 84 ASP A N 1
ATOM 650 C CA . ASP A 1 84 ? -17.755 2.852 17.461 1.00 86.50 84 ASP A CA 1
ATOM 651 C C . ASP A 1 84 ? -16.813 1.891 18.189 1.00 86.50 84 ASP A C 1
ATOM 653 O O . ASP A 1 84 ? -17.108 1.436 19.298 1.00 86.50 84 ASP A O 1
ATOM 657 N N . PHE A 1 85 ? -15.643 1.629 17.601 1.00 84.94 85 PHE A N 1
ATOM 658 C CA . PHE A 1 85 ? -14.595 0.826 18.217 1.00 84.94 85 PHE A CA 1
ATOM 659 C C . PHE A 1 85 ? -14.104 1.440 19.540 1.00 84.94 85 PHE A C 1
ATOM 661 O O . PHE A 1 85 ? -14.078 0.750 20.562 1.00 84.94 85 PHE A O 1
ATOM 668 N N . VAL A 1 86 ? -13.807 2.745 19.563 1.00 83.75 86 VAL A N 1
ATOM 669 C CA . VAL A 1 86 ? -13.373 3.464 20.775 1.00 83.75 86 VAL A CA 1
ATOM 670 C C . VAL A 1 86 ? -14.463 3.453 21.850 1.00 83.75 86 VAL A C 1
ATOM 672 O O . VAL A 1 86 ? -14.178 3.146 23.008 1.00 83.75 86 VAL A O 1
ATOM 675 N N . LYS A 1 87 ? -15.728 3.708 21.487 1.00 83.75 87 LYS A N 1
ATOM 676 C CA . LYS A 1 87 ? -16.858 3.634 22.434 1.00 83.75 87 LYS A CA 1
ATOM 677 C C . LYS A 1 87 ? -16.992 2.246 23.063 1.00 83.75 87 LYS A C 1
ATOM 679 O O . LYS A 1 87 ? -17.172 2.134 24.276 1.00 83.75 87 LYS A O 1
ATOM 684 N N . LYS A 1 88 ? -16.868 1.187 22.256 1.00 82.81 88 LYS A N 1
ATOM 685 C CA . LYS A 1 88 ? -16.917 -0.206 22.724 1.00 82.81 88 LYS A CA 1
ATOM 686 C C . LYS A 1 88 ? -15.739 -0.548 23.640 1.00 82.81 88 LYS A C 1
ATOM 688 O O . LYS A 1 88 ? -15.920 -1.297 24.599 1.00 82.81 88 LYS A O 1
ATOM 693 N N . MET A 1 89 ? -14.551 -0.006 23.371 1.00 75.69 89 MET A N 1
ATOM 694 C CA . MET A 1 89 ? -13.376 -0.205 24.221 1.00 75.69 89 MET A CA 1
ATOM 695 C C . MET A 1 89 ? -13.445 0.558 25.546 1.00 75.69 89 MET A C 1
ATOM 697 O O . MET A 1 89 ? -13.086 -0.019 26.568 1.00 75.69 89 MET A O 1
ATOM 701 N N . ASN A 1 90 ? -13.960 1.793 25.579 1.00 67.06 90 ASN A N 1
ATOM 702 C CA . ASN A 1 90 ? -14.143 2.537 26.836 1.00 67.06 90 ASN A CA 1
ATOM 703 C C . ASN A 1 90 ? -15.042 1.786 27.835 1.00 67.06 90 ASN A C 1
ATOM 705 O O . ASN A 1 90 ? -14.827 1.875 29.039 1.00 67.06 90 ASN A O 1
ATOM 709 N N . GLY A 1 91 ? -16.006 0.992 27.353 1.00 58.28 91 GLY A N 1
ATOM 710 C CA . GLY A 1 91 ? -16.821 0.112 28.200 1.00 58.28 91 GLY A CA 1
ATOM 711 C C . GLY A 1 91 ? -16.079 -1.107 28.771 1.00 58.28 91 GLY A C 1
ATOM 712 O O . GLY A 1 91 ? -16.584 -1.734 29.697 1.00 58.28 91 GLY A O 1
ATOM 713 N N . LYS A 1 92 ? -14.897 -1.442 28.237 1.00 54.34 92 LYS A N 1
ATOM 714 C CA . LYS A 1 92 ? -14.026 -2.549 28.672 1.00 54.34 92 LYS A CA 1
ATOM 715 C C . LYS A 1 92 ? -12.781 -2.091 29.447 1.00 54.34 92 LYS A C 1
ATOM 717 O O . LYS A 1 92 ? -12.013 -2.939 29.879 1.00 54.34 92 LYS A O 1
ATOM 722 N N . MET A 1 93 ? -12.578 -0.782 29.613 1.00 47.69 93 MET A N 1
ATOM 723 C CA . MET A 1 93 ? -11.476 -0.192 30.390 1.00 47.69 93 MET A CA 1
ATOM 724 C C . MET A 1 93 ? -11.928 0.196 31.812 1.00 47.69 93 MET A C 1
ATOM 726 O O . MET A 1 93 ? -11.676 1.312 32.265 1.00 47.69 93 MET A O 1
ATOM 730 N N . LYS A 1 94 ? -12.631 -0.715 32.496 1.00 42.16 94 LYS A N 1
ATOM 731 C CA . LYS A 1 94 ? -12.842 -0.683 33.950 1.00 42.16 94 LYS A CA 1
ATOM 732 C C . LYS A 1 94 ? -12.177 -1.893 34.580 1.00 42.16 94 LYS A C 1
ATOM 734 O O . LYS A 1 94 ? -12.300 -2.979 33.973 1.00 42.16 94 LYS A O 1
#

Sequence (94 aa):
MLLFVITVTFTTTSLFPFTPSMHSYLISTPCLSPSGISLYSSYPKADADAKCDQVIEITLSELEHYIHGPFTFDLSTSLSKFLDFVKKMNGKMK

Organism: NCBI:txid1348612